Protein AF-X1U9R8-F1 (afdb_monomer)

Secondary structure (DSSP, 8-state):
--HHHHHHHHHHHHHHHHHHHHHHHHHHHHHHHHHHHHTT-HHHHHHHHHHHHHHHHHHHHHHH--BTTB--HHHHHHHHHHHHHHHS--SSSS-HHHHHHHHHH--HHHHHHHHHHHHHHHHHHHTS---HHHHHHHHHHHHT--

Nearest PDB structures (foldseek):
  6tz5-assembly1_AA  TM=5.519E-01  e=2.135E-01  Homo sapiens
  6tz4-assembly1_JB  TM=5.615E-01  e=3.501E-01  Homo sapiens
  9eon-assembly1_A  TM=4.325E-01  e=2.268E+00  Synechocystis sp. PCC 6803
  9eom-assembly1_A-58  TM=4.734E-01  e=3.929E+00  Synechocystis sp. PCC 6803
  9eom-assembly1_A-60  TM=4.734E-01  e=3.929E+00  Synechocystis sp. PCC 6803

Mean predicted aligned error: 14.16 Å

Solvent-accessible surface area (backbone atoms only — not comparable to full-atom values): 7886 Å² total; per-residue (Å²): 130,60,68,70,54,52,50,28,51,50,53,20,48,52,27,47,52,52,23,47,53,26,51,53,52,22,52,50,26,52,52,52,19,50,54,24,50,76,69,67,36,60,69,60,19,49,53,26,49,50,52,24,53,55,28,49,53,51,21,47,43,26,46,65,34,84,46,104,87,41,84,13,20,51,42,25,50,50,50,34,51,48,48,47,65,74,66,44,78,90,56,81,73,88,41,72,67,57,52,52,52,52,65,74,70,47,54,72,69,56,49,50,51,51,51,52,51,55,50,50,52,49,53,52,55,70,72,42,81,86,57,63,68,60,54,57,50,51,52,55,58,57,74,71,57,132

pLDDT: mean 80.98, std 15.26, range [28.09, 98.56]

Structure (mmCIF, N/CA/C/O backbone):
data_AF-X1U9R8-F1
#
_entry.id   AF-X1U9R8-F1
#
loop_
_atom_site.group_PDB
_atom_site.id
_atom_site.type_symbol
_atom_site.label_atom_id
_atom_site.label_alt_id
_atom_site.label_comp_id
_atom_site.label_asym_id
_atom_site.label_entity_id
_atom_site.label_seq_id
_atom_site.pdbx_PDB_ins_code
_atom_site.Cartn_x
_atom_site.Cartn_y
_atom_site.Cartn_z
_atom_site.occupancy
_atom_site.B_iso_or_equiv
_atom_site.auth_seq_id
_atom_site.auth_comp_id
_atom_site.auth_asym_id
_atom_site.auth_atom_id
_atom_site.pdbx_PDB_model_num
ATOM 1 N N . MET A 1 1 ? -7.790 -5.317 13.998 1.00 68.50 1 MET A N 1
ATOM 2 C CA . MET A 1 1 ? -8.139 -4.254 13.031 1.00 68.50 1 MET A CA 1
ATOM 3 C C . MET A 1 1 ? -9.337 -4.728 12.216 1.00 68.50 1 MET A C 1
ATOM 5 O O . MET A 1 1 ? -9.363 -5.914 11.904 1.00 68.50 1 MET A O 1
ATOM 9 N N . PRO A 1 2 ? -10.332 -3.878 11.921 1.00 87.31 2 PRO A N 1
ATOM 10 C CA . PRO A 1 2 ? -11.480 -4.248 11.087 1.00 87.31 2 PRO A CA 1
ATOM 11 C C . PRO A 1 2 ? -11.045 -4.707 9.687 1.00 87.31 2 PRO A C 1
ATOM 13 O O . PRO A 1 2 ? -10.139 -4.115 9.104 1.00 87.31 2 PRO A O 1
ATOM 16 N N . ALA A 1 3 ? -11.692 -5.744 9.144 1.00 89.88 3 ALA A N 1
ATOM 17 C CA . ALA A 1 3 ? -11.290 -6.368 7.877 1.00 89.88 3 ALA A CA 1
ATOM 18 C C . ALA A 1 3 ? -11.314 -5.394 6.683 1.00 89.88 3 ALA A C 1
ATOM 20 O O . ALA A 1 3 ? -10.431 -5.447 5.835 1.00 89.88 3 ALA A O 1
ATOM 21 N N . ALA A 1 4 ? -12.279 -4.468 6.655 1.00 86.12 4 ALA A N 1
ATOM 22 C CA . ALA A 1 4 ? -12.387 -3.453 5.606 1.00 86.12 4 ALA A CA 1
ATOM 23 C C . ALA A 1 4 ? -11.187 -2.489 5.594 1.00 86.12 4 ALA A C 1
ATOM 25 O O . ALA A 1 4 ? -10.613 -2.228 4.542 1.00 86.12 4 ALA A O 1
ATOM 26 N N . LEU A 1 5 ? -10.755 -2.020 6.770 1.00 87.44 5 LEU A N 1
ATOM 27 C CA . LEU A 1 5 ? -9.571 -1.166 6.886 1.00 87.44 5 LEU A CA 1
ATOM 28 C C . LEU A 1 5 ? -8.292 -1.924 6.515 1.00 87.44 5 LEU A C 1
ATOM 30 O O . LEU A 1 5 ? -7.425 -1.383 5.834 1.00 87.44 5 LEU A O 1
ATOM 34 N N . GLN A 1 6 ? -8.190 -3.188 6.935 1.00 90.62 6 GLN A N 1
ATOM 35 C CA . GLN A 1 6 ? -7.054 -4.037 6.587 1.00 90.62 6 GLN A CA 1
ATOM 36 C C . GLN A 1 6 ? -6.931 -4.219 5.069 1.00 90.62 6 GLN A C 1
ATOM 38 O O . GLN A 1 6 ? -5.824 -4.141 4.548 1.00 90.62 6 GLN A O 1
ATOM 43 N N . ALA A 1 7 ? -8.049 -4.418 4.364 1.00 90.31 7 ALA A N 1
ATOM 44 C CA . ALA A 1 7 ? -8.057 -4.566 2.911 1.00 90.31 7 ALA A CA 1
ATOM 45 C C . ALA A 1 7 ? -7.538 -3.307 2.196 1.00 90.31 7 ALA A C 1
ATOM 47 O O . ALA A 1 7 ? -6.686 -3.423 1.322 1.00 90.31 7 ALA A O 1
ATOM 48 N N . LEU A 1 8 ? -7.979 -2.113 2.614 1.00 90.25 8 LEU A N 1
ATOM 49 C CA . LEU A 1 8 ? -7.526 -0.840 2.033 1.00 90.25 8 LEU A CA 1
ATOM 50 C C . LEU A 1 8 ? -6.028 -0.600 2.255 1.00 90.25 8 LEU A C 1
ATOM 52 O O . LEU A 1 8 ? -5.318 -0.194 1.339 1.00 90.25 8 LEU A O 1
ATOM 56 N N . ILE A 1 9 ? -5.528 -0.892 3.459 1.00 88.62 9 ILE A N 1
ATOM 57 C CA . ILE A 1 9 ? -4.098 -0.762 3.772 1.00 88.62 9 ILE A CA 1
ATOM 58 C C . ILE A 1 9 ? -3.270 -1.747 2.944 1.00 88.62 9 ILE A C 1
ATOM 60 O O . ILE A 1 9 ? -2.218 -1.374 2.427 1.00 88.62 9 ILE A O 1
ATOM 64 N N . THR A 1 10 ? -3.730 -2.994 2.812 1.00 92.81 10 THR A N 1
ATOM 65 C CA . THR A 1 10 ? -3.047 -4.010 2.004 1.00 92.81 10 THR A CA 1
ATOM 66 C C . THR A 1 10 ? -3.018 -3.617 0.529 1.00 92.81 10 THR A C 1
ATOM 68 O O .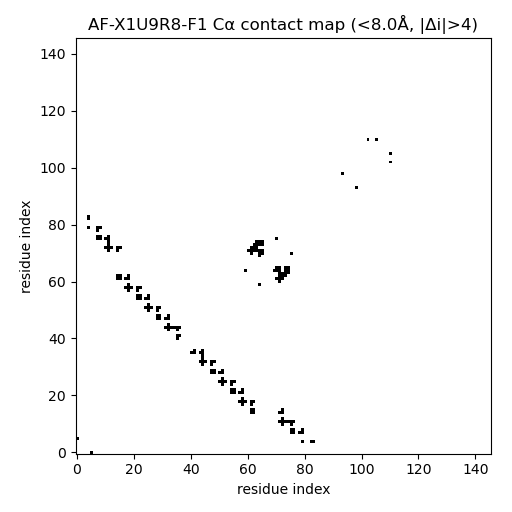 THR A 1 10 ? -1.942 -3.617 -0.056 1.00 92.81 10 THR A O 1
ATOM 71 N N . ALA A 1 11 ? -4.143 -3.182 -0.042 1.00 90.56 11 ALA A N 1
ATOM 72 C CA . ALA A 1 11 ? -4.189 -2.721 -1.429 1.00 90.56 11 ALA A CA 1
ATOM 73 C C . ALA A 1 11 ? -3.256 -1.519 -1.661 1.00 90.56 11 ALA A C 1
ATOM 75 O O . ALA A 1 11 ? -2.454 -1.516 -2.590 1.00 90.56 11 ALA A O 1
ATOM 76 N N . GLY A 1 12 ? -3.256 -0.539 -0.749 1.00 89.25 12 GLY A N 1
ATOM 77 C CA . GLY A 1 12 ? -2.305 0.572 -0.795 1.00 89.25 12 GLY A CA 1
ATOM 78 C C . GLY A 1 12 ? -0.845 0.108 -0.733 1.00 89.25 12 GLY A C 1
ATOM 79 O O . GLY A 1 12 ? -0.003 0.622 -1.464 1.00 89.25 12 GLY A O 1
ATOM 80 N N . TYR A 1 13 ? -0.519 -0.872 0.109 1.00 89.75 13 TYR A N 1
ATOM 81 C CA . TYR A 1 13 ? 0.829 -1.439 0.158 1.00 89.75 13 TYR A CA 1
ATOM 82 C C . TYR A 1 13 ? 1.227 -2.104 -1.167 1.00 89.75 13 TYR A C 1
ATOM 84 O O . TYR A 1 13 ? 2.316 -1.827 -1.675 1.00 89.75 13 TYR A O 1
ATOM 92 N N . ASP A 1 14 ? 0.349 -2.927 -1.739 1.00 90.94 14 ASP A N 1
ATOM 93 C CA . ASP A 1 14 ? 0.610 -3.670 -2.976 1.00 90.94 14 ASP A CA 1
ATOM 94 C C . ASP A 1 14 ? 0.788 -2.727 -4.182 1.00 90.94 14 ASP A C 1
ATOM 96 O O . ASP A 1 14 ? 1.719 -2.894 -4.978 1.00 90.94 14 ASP A O 1
ATOM 100 N N . GLU A 1 15 ? -0.021 -1.668 -4.268 1.00 90.31 15 GLU A N 1
ATOM 101 C CA . GLU A 1 15 ? 0.122 -0.605 -5.271 1.00 90.31 15 GLU A CA 1
ATOM 102 C C . GLU A 1 15 ? 1.463 0.135 -5.134 1.00 90.31 15 GLU A C 1
ATOM 104 O O . GLU A 1 15 ? 2.181 0.358 -6.113 1.00 90.31 15 GLU A O 1
ATOM 109 N N . GLY A 1 16 ? 1.856 0.467 -3.900 1.00 88.94 16 GLY A N 1
ATOM 110 C CA . GLY A 1 16 ? 3.148 1.095 -3.623 1.00 88.94 16 GLY A CA 1
ATOM 111 C C . GLY A 1 16 ? 4.335 0.194 -3.977 1.00 88.94 16 GLY A C 1
ATOM 112 O O . GLY A 1 16 ? 5.323 0.666 -4.547 1.00 88.94 16 GLY A O 1
ATOM 113 N N . ALA A 1 17 ? 4.237 -1.102 -3.678 1.00 92.19 17 ALA A N 1
ATOM 114 C CA . ALA A 1 17 ? 5.252 -2.087 -4.035 1.00 92.19 17 ALA A CA 1
ATOM 115 C C . ALA A 1 17 ? 5.390 -2.219 -5.559 1.00 92.19 17 ALA A C 1
ATOM 117 O O . ALA A 1 17 ? 6.509 -2.209 -6.078 1.00 92.19 17 ALA A O 1
ATOM 118 N N . THR A 1 18 ? 4.266 -2.259 -6.275 1.00 92.75 18 THR A N 1
ATOM 119 C CA . THR A 1 18 ? 4.230 -2.347 -7.741 1.00 92.75 18 THR A CA 1
ATOM 120 C C . THR A 1 18 ? 4.840 -1.104 -8.390 1.00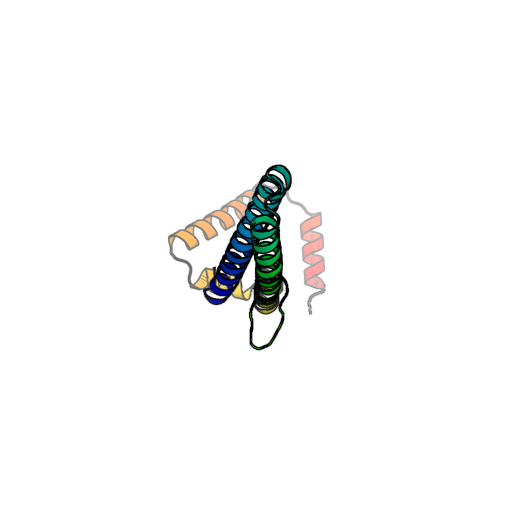 92.75 18 THR A C 1
ATOM 122 O O . THR A 1 18 ? 5.739 -1.225 -9.225 1.00 92.75 18 THR A O 1
ATOM 125 N N . ALA A 1 19 ? 4.470 0.100 -7.934 1.00 92.88 19 ALA A N 1
ATOM 126 C CA . ALA A 1 19 ? 5.120 1.340 -8.365 1.00 92.88 19 ALA A CA 1
ATOM 127 C C . ALA A 1 19 ? 6.643 1.304 -8.131 1.00 92.88 19 ALA A C 1
ATOM 129 O O . ALA A 1 19 ? 7.423 1.729 -8.986 1.00 92.88 19 ALA A O 1
ATOM 130 N N . GLY A 1 20 ? 7.077 0.754 -6.992 1.00 92.94 20 GLY A N 1
ATOM 131 C CA . GLY A 1 20 ? 8.487 0.558 -6.663 1.00 92.94 20 GLY A CA 1
ATOM 132 C C . GLY A 1 20 ? 9.230 -0.317 -7.675 1.00 92.94 20 GLY A C 1
ATOM 133 O O . GLY A 1 20 ? 10.323 0.054 -8.106 1.00 92.94 20 GLY A O 1
ATOM 134 N N . VAL A 1 21 ? 8.641 -1.442 -8.095 1.00 96.62 21 VAL A N 1
ATOM 135 C CA . VAL A 1 21 ? 9.219 -2.328 -9.124 1.00 96.62 21 VAL A CA 1
ATOM 136 C C . VAL A 1 21 ? 9.444 -1.569 -10.429 1.00 96.62 21 VAL A C 1
ATOM 138 O O . VAL A 1 21 ? 10.549 -1.613 -10.971 1.00 96.62 21 VAL A O 1
ATOM 141 N N . HIS A 1 22 ? 8.451 -0.805 -10.886 1.00 97.00 22 HIS A N 1
ATOM 142 C CA . HIS A 1 22 ? 8.582 0.014 -12.090 1.00 97.00 22 HIS A CA 1
ATOM 143 C C . HIS A 1 22 ? 9.717 1.040 -11.960 1.00 97.00 22 HIS A C 1
ATOM 145 O O . HIS A 1 22 ? 10.573 1.120 -12.839 1.00 97.00 22 HIS A O 1
ATOM 151 N N . PHE A 1 23 ? 9.834 1.758 -10.835 1.00 97.25 23 PHE A N 1
ATOM 152 C CA . PHE A 1 23 ? 10.961 2.680 -10.621 1.00 97.25 23 PHE A CA 1
ATOM 153 C C . PHE A 1 23 ? 12.329 1.991 -10.638 1.00 97.25 23 PHE A C 1
ATOM 155 O O . PHE A 1 23 ? 13.296 2.556 -11.160 1.00 97.25 23 PHE A O 1
ATOM 162 N N . PHE A 1 24 ? 12.435 0.778 -10.092 1.00 97.75 24 PHE A N 1
ATOM 163 C CA . PHE A 1 24 ? 13.670 0.000 -10.186 1.00 97.75 24 PHE A CA 1
ATOM 164 C C . PHE A 1 24 ? 14.005 -0.351 -11.638 1.00 97.75 24 PHE A C 1
ATOM 166 O O . PHE A 1 24 ? 15.160 -0.195 -12.048 1.00 97.75 24 PHE A O 1
ATOM 173 N N . THR A 1 25 ? 13.014 -0.757 -12.431 1.00 97.88 25 THR A N 1
ATOM 174 C CA . THR A 1 25 ? 13.189 -1.043 -13.860 1.00 97.88 25 THR A CA 1
ATOM 175 C C . THR A 1 25 ? 13.613 0.203 -14.637 1.00 97.88 25 THR A C 1
ATOM 177 O O . THR A 1 25 ? 14.558 0.127 -15.426 1.00 97.88 25 THR A O 1
ATOM 180 N N . VAL A 1 26 ? 12.996 1.360 -14.371 1.00 98.31 26 VAL A N 1
ATOM 181 C CA . VAL A 1 26 ? 13.394 2.661 -14.942 1.00 98.31 26 VAL A CA 1
ATOM 182 C C . VAL A 1 26 ? 14.863 2.935 -14.650 1.00 98.31 26 VAL A C 1
ATOM 184 O O . VAL A 1 26 ? 15.646 3.159 -15.571 1.00 98.31 26 VAL A O 1
ATOM 187 N N . ARG A 1 27 ? 15.257 2.880 -13.371 1.00 98.06 27 ARG A N 1
ATOM 188 C CA . ARG A 1 27 ? 16.635 3.147 -12.944 1.00 98.06 27 ARG A CA 1
ATOM 189 C C . ARG A 1 27 ? 17.631 2.259 -13.684 1.00 98.06 27 ARG A C 1
ATOM 191 O O . ARG A 1 27 ? 18.636 2.765 -14.178 1.00 98.06 27 ARG A O 1
ATOM 198 N N . ASN A 1 28 ? 17.372 0.954 -13.741 1.00 98.25 28 ASN A N 1
ATOM 199 C CA . ASN A 1 28 ? 18.287 0.003 -14.371 1.00 98.25 28 ASN A CA 1
ATOM 200 C C . ASN A 1 28 ? 18.411 0.257 -15.877 1.00 98.25 28 ASN A C 1
ATOM 202 O O . ASN A 1 28 ? 19.522 0.278 -16.398 1.00 98.25 28 ASN A O 1
ATOM 206 N N . ASN A 1 29 ? 17.300 0.527 -16.566 1.00 98.50 29 ASN A N 1
ATOM 207 C CA . ASN A 1 29 ? 17.334 0.840 -17.994 1.00 98.50 29 ASN A CA 1
ATOM 208 C C . ASN A 1 29 ? 18.059 2.157 -18.286 1.00 98.50 29 ASN A C 1
ATOM 210 O O . ASN A 1 29 ? 18.827 2.214 -19.239 1.00 98.50 29 ASN A O 1
ATOM 214 N N . LEU A 1 30 ? 17.886 3.192 -17.457 1.00 98.44 30 LEU A N 1
ATOM 215 C CA . LEU A 1 30 ? 18.653 4.436 -17.590 1.00 98.44 30 LEU A CA 1
ATOM 216 C C . LEU A 1 30 ? 20.155 4.205 -17.382 1.00 98.44 30 LEU A C 1
ATOM 218 O O . LEU A 1 30 ? 20.966 4.760 -18.120 1.00 98.44 30 LEU A O 1
ATOM 222 N N . TYR A 1 31 ? 20.523 3.373 -16.405 1.00 98.31 31 TYR A N 1
ATOM 223 C CA . TYR A 1 31 ? 21.917 3.019 -16.149 1.00 98.31 31 TYR A CA 1
ATOM 224 C C . TYR A 1 31 ? 22.537 2.283 -17.341 1.00 98.31 31 TYR A C 1
ATOM 226 O O . TYR A 1 31 ? 23.562 2.709 -17.864 1.00 98.31 31 TYR A O 1
ATOM 234 N N . TRP A 1 32 ? 21.878 1.239 -17.843 1.00 98.25 32 TRP A N 1
ATOM 235 C CA . TRP A 1 32 ? 22.392 0.493 -18.989 1.00 98.25 32 TRP A CA 1
ATOM 236 C C . TRP A 1 32 ? 22.312 1.273 -20.309 1.00 98.25 32 TRP A C 1
ATOM 238 O O . TRP A 1 32 ? 23.062 0.986 -21.236 1.00 98.25 32 TRP A O 1
ATOM 248 N N . ALA A 1 33 ? 21.417 2.260 -20.427 1.00 98.50 33 ALA A N 1
ATOM 249 C CA . ALA A 1 33 ? 21.409 3.161 -21.575 1.00 98.50 33 ALA A CA 1
ATOM 250 C C . ALA A 1 33 ? 22.686 4.009 -21.606 1.00 98.50 33 ALA A C 1
ATOM 252 O O . ALA A 1 33 ? 23.226 4.239 -22.683 1.00 98.50 33 ALA A O 1
ATOM 253 N N . ALA A 1 34 ? 23.191 4.439 -20.444 1.00 98.31 34 ALA A N 1
ATOM 254 C CA . ALA A 1 34 ? 24.465 5.146 -20.361 1.00 98.31 34 ALA A CA 1
ATOM 255 C C . ALA A 1 34 ? 25.635 4.253 -20.806 1.00 98.31 34 ALA A C 1
ATOM 257 O O . ALA A 1 34 ? 26.440 4.691 -21.622 1.00 98.31 34 ALA A O 1
ATOM 258 N N . GLU A 1 35 ? 25.678 2.992 -20.365 1.00 98.38 35 GLU A N 1
ATOM 259 C CA . GLU A 1 35 ? 26.692 2.023 -20.819 1.00 98.38 35 GLU A CA 1
ATOM 260 C C . GLU A 1 35 ? 26.638 1.805 -22.342 1.00 98.38 35 GLU A C 1
ATOM 262 O O . GLU A 1 35 ? 27.671 1.779 -23.009 1.00 98.38 35 GLU A O 1
ATOM 267 N N . ALA A 1 36 ? 25.435 1.704 -22.916 1.00 98.38 36 ALA A N 1
ATOM 268 C CA . ALA A 1 36 ? 25.255 1.573 -24.361 1.00 98.38 36 ALA A CA 1
ATOM 269 C C . ALA A 1 36 ? 25.713 2.829 -25.123 1.00 98.38 36 ALA A C 1
ATOM 271 O O . ALA A 1 36 ? 26.319 2.718 -26.185 1.00 98.38 36 ALA A O 1
ATOM 272 N N . ILE A 1 37 ? 25.479 4.023 -24.565 1.00 98.44 37 ILE A N 1
ATOM 273 C CA . ILE A 1 37 ? 25.984 5.290 -25.117 1.00 98.44 37 ILE A CA 1
ATOM 274 C C . ILE A 1 37 ? 27.516 5.323 -25.091 1.00 98.44 37 ILE A C 1
ATOM 276 O O . ILE A 1 37 ? 28.124 5.711 -26.085 1.00 98.44 37 ILE A O 1
ATOM 280 N N . GLU A 1 38 ? 28.144 4.905 -23.989 1.00 98.38 38 GLU A N 1
ATOM 281 C CA . GLU A 1 38 ? 29.609 4.825 -23.874 1.00 98.38 38 GLU A CA 1
ATOM 282 C C . GLU A 1 38 ? 30.218 3.835 -24.875 1.00 98.38 38 GLU A C 1
ATOM 284 O O . GLU A 1 38 ? 31.309 4.071 -25.392 1.00 98.38 38 GLU A O 1
ATOM 289 N N . ALA A 1 39 ? 29.499 2.756 -25.184 1.00 98.38 39 ALA A N 1
ATOM 290 C CA . ALA A 1 39 ? 29.871 1.782 -26.207 1.00 98.38 39 ALA A CA 1
ATOM 291 C C . ALA A 1 39 ? 29.522 2.218 -27.646 1.00 98.38 39 ALA A C 1
ATOM 293 O O . ALA A 1 39 ? 29.774 1.461 -28.583 1.00 98.38 39 ALA A O 1
ATOM 294 N N . GLU A 1 40 ? 28.931 3.405 -27.827 1.00 98.31 40 GLU A N 1
ATOM 295 C CA . GLU A 1 40 ? 28.403 3.916 -29.100 1.00 98.31 40 GLU A CA 1
ATOM 296 C C . GLU A 1 40 ? 27.320 3.018 -29.745 1.00 98.31 40 GLU A C 1
ATOM 298 O O . GLU A 1 40 ? 27.037 3.119 -30.943 1.00 98.31 40 GLU A O 1
ATOM 303 N N . ASP A 1 41 ? 26.651 2.172 -28.954 1.00 98.56 41 ASP A N 1
ATOM 304 C CA . ASP A 1 41 ? 25.499 1.373 -29.379 1.00 98.56 41 ASP A CA 1
ATOM 305 C C . ASP A 1 41 ? 24.193 2.165 -29.212 1.00 98.56 41 ASP A C 1
ATOM 307 O O . ASP A 1 41 ? 23.405 2.010 -28.272 1.00 98.56 41 ASP A O 1
ATOM 311 N N . TRP A 1 42 ? 23.947 3.055 -30.171 1.00 97.81 42 TRP A N 1
ATOM 312 C CA . TRP A 1 42 ? 22.786 3.946 -30.158 1.00 97.81 42 TRP A CA 1
ATOM 313 C C . TRP A 1 42 ? 21.443 3.218 -30.295 1.00 97.81 42 TRP A C 1
ATOM 315 O O . TRP A 1 42 ? 20.414 3.741 -29.857 1.00 97.81 42 TRP A O 1
ATOM 325 N N . ALA A 1 43 ? 21.426 2.040 -30.924 1.00 98.44 43 ALA A N 1
ATOM 326 C CA . ALA A 1 43 ? 20.202 1.267 -31.107 1.00 98.44 43 ALA A CA 1
ATOM 327 C C . ALA A 1 43 ? 19.735 0.682 -29.770 1.00 98.44 43 ALA A C 1
ATOM 329 O O . ALA A 1 43 ? 18.556 0.796 -29.419 1.00 98.44 43 ALA A O 1
ATOM 330 N N . ASP A 1 44 ? 20.674 0.124 -29.012 1.00 98.19 44 ASP A N 1
ATOM 331 C CA . ASP A 1 44 ? 20.429 -0.423 -27.687 1.00 98.19 44 ASP A CA 1
ATOM 332 C C . ASP A 1 44 ? 20.117 0.677 -26.656 1.00 98.19 44 ASP A C 1
ATOM 334 O O . ASP A 1 44 ? 19.122 0.588 -25.928 1.00 98.19 44 ASP A O 1
ATOM 338 N N . ALA A 1 45 ? 20.873 1.781 -26.672 1.00 98.56 45 ALA A N 1
ATOM 339 C CA . ALA A 1 45 ? 20.594 2.949 -25.835 1.00 98.56 45 ALA A CA 1
ATOM 340 C C . ALA A 1 45 ? 19.165 3.474 -26.045 1.00 98.56 45 ALA A C 1
ATOM 342 O O . ALA A 1 45 ? 18.432 3.723 -25.084 1.00 98.56 45 ALA A O 1
ATOM 343 N N . LYS A 1 46 ? 18.734 3.594 -27.310 1.00 98.44 46 LYS A N 1
ATOM 344 C CA . LYS A 1 46 ? 17.369 4.001 -27.657 1.00 98.44 46 LYS A CA 1
ATOM 345 C C . LYS A 1 46 ? 16.341 3.051 -27.047 1.00 98.44 46 LYS A C 1
ATOM 347 O O . LYS A 1 46 ? 15.406 3.527 -26.408 1.00 98.44 46 LYS A O 1
ATOM 352 N N . ALA A 1 47 ? 16.492 1.740 -27.238 1.00 98.56 47 ALA A N 1
ATOM 353 C CA . ALA A 1 47 ? 15.537 0.754 -26.730 1.00 98.56 47 ALA A CA 1
ATOM 354 C C . ALA A 1 47 ? 15.358 0.868 -25.208 1.00 98.56 47 ALA A C 1
ATOM 356 O O . ALA A 1 47 ? 14.232 0.925 -24.719 1.00 98.56 47 ALA A O 1
ATOM 357 N N . LYS A 1 48 ? 16.463 1.005 -24.471 1.00 98.38 48 LYS A N 1
ATOM 358 C CA . LYS A 1 48 ? 16.452 1.157 -23.012 1.00 98.38 48 LYS A CA 1
ATOM 359 C C . LYS A 1 48 ? 15.771 2.441 -22.546 1.00 98.38 48 LYS A C 1
ATOM 361 O O . LYS A 1 48 ? 15.012 2.414 -21.579 1.00 98.38 48 LYS A O 1
ATOM 366 N N . LEU A 1 49 ? 15.986 3.554 -23.248 1.00 98.50 49 LEU A N 1
ATOM 367 C CA . LEU A 1 49 ? 15.305 4.816 -22.946 1.00 98.50 49 LEU A CA 1
ATOM 368 C C . LEU A 1 49 ? 13.789 4.731 -23.176 1.00 98.50 49 LEU A C 1
ATOM 370 O O . LEU A 1 49 ? 13.036 5.271 -22.369 1.00 98.50 49 LEU A O 1
ATOM 374 N N . TYR A 1 50 ? 13.336 4.035 -24.226 1.00 98.44 50 TYR A N 1
ATOM 375 C CA . TYR A 1 50 ? 11.903 3.790 -24.435 1.00 98.44 50 TYR A CA 1
ATOM 376 C C . TYR A 1 50 ? 11.308 2.953 -23.304 1.00 98.44 50 TYR A C 1
ATOM 378 O O . TYR A 1 50 ? 10.324 3.377 -22.706 1.00 98.44 50 TYR A O 1
ATOM 386 N N . THR A 1 51 ? 11.955 1.843 -22.939 1.00 98.31 51 THR A N 1
ATOM 387 C CA . THR A 1 51 ? 11.520 1.015 -21.805 1.00 98.31 51 THR A CA 1
ATOM 388 C C . THR A 1 51 ? 11.435 1.835 -20.517 1.00 98.31 51 THR A C 1
ATOM 390 O O . THR A 1 51 ? 10.439 1.771 -19.809 1.00 98.31 51 THR A O 1
ATOM 393 N N . ALA A 1 52 ? 12.439 2.665 -20.217 1.00 98.31 52 ALA A N 1
A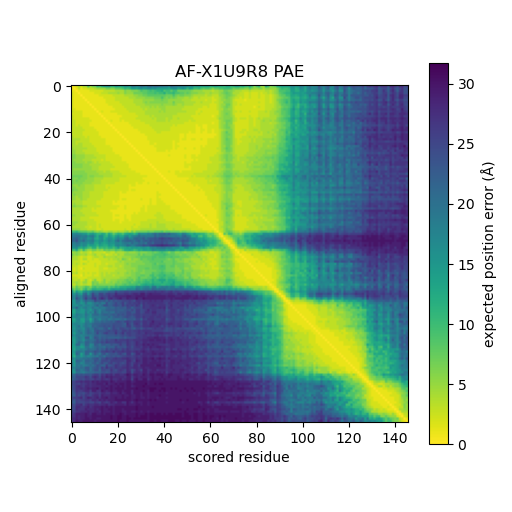TOM 394 C CA . ALA A 1 52 ? 12.399 3.538 -19.045 1.00 98.31 52 ALA A CA 1
ATOM 395 C C . ALA A 1 52 ? 11.228 4.541 -19.088 1.00 98.31 52 ALA A C 1
ATOM 397 O O . ALA A 1 52 ? 10.630 4.831 -18.054 1.00 98.31 52 ALA A O 1
ATOM 398 N N . GLY A 1 53 ? 10.883 5.066 -20.266 1.00 97.62 53 GLY A N 1
ATOM 399 C CA . GLY A 1 53 ? 9.723 5.941 -20.444 1.00 97.62 53 GLY A CA 1
ATOM 400 C C . GLY A 1 53 ? 8.394 5.236 -20.164 1.00 97.62 53 GLY A C 1
ATOM 401 O O . GLY A 1 53 ? 7.569 5.767 -19.418 1.00 97.62 53 GLY A O 1
ATOM 402 N N . ASP A 1 54 ? 8.210 4.032 -20.705 1.00 97.56 54 ASP A N 1
ATOM 403 C CA . ASP A 1 54 ? 6.987 3.241 -20.518 1.00 97.56 54 ASP A CA 1
ATOM 404 C C . ASP A 1 54 ? 6.800 2.845 -19.043 1.00 97.56 54 ASP A C 1
ATOM 406 O O . ASP A 1 54 ? 5.727 3.026 -18.461 1.00 97.56 54 ASP A O 1
ATOM 410 N N . GLU A 1 55 ? 7.877 2.407 -18.391 1.00 97.38 55 GLU A N 1
ATOM 411 C CA . GLU A 1 55 ? 7.883 2.028 -16.975 1.00 97.38 55 GLU A CA 1
ATOM 412 C C . GLU A 1 55 ? 7.582 3.219 -16.045 1.00 97.38 55 GLU A C 1
ATOM 414 O O . GLU A 1 55 ? 6.880 3.064 -15.044 1.00 97.38 55 GLU A O 1
ATOM 419 N N . LEU A 1 56 ? 8.023 4.437 -16.388 1.00 94.94 56 LEU A N 1
ATOM 420 C CA . LEU A 1 56 ? 7.610 5.651 -15.669 1.00 94.94 56 LEU A CA 1
ATOM 421 C C . LEU A 1 56 ? 6.101 5.908 -15.796 1.00 94.94 56 LEU A C 1
ATOM 423 O O . LEU A 1 56 ? 5.468 6.345 -14.828 1.00 94.94 56 LEU A O 1
ATOM 427 N N . GLY A 1 57 ? 5.512 5.628 -16.960 1.00 92.12 57 GLY A N 1
ATOM 428 C CA . GLY A 1 57 ? 4.064 5.701 -17.168 1.00 92.12 57 GLY A CA 1
ATOM 429 C C . GLY A 1 57 ? 3.300 4.713 -16.280 1.00 92.12 57 GLY A C 1
ATOM 430 O O . GLY A 1 57 ? 2.305 5.085 -15.645 1.00 92.12 57 GLY A O 1
ATOM 431 N N . HIS A 1 58 ? 3.803 3.483 -16.161 1.00 91.69 58 HIS A N 1
ATOM 432 C CA . HIS A 1 58 ? 3.245 2.474 -15.260 1.00 91.69 58 HIS A CA 1
ATOM 433 C C . HIS A 1 58 ? 3.369 2.882 -13.787 1.00 91.69 58 HIS A C 1
ATOM 435 O O . HIS A 1 58 ? 2.362 2.911 -13.080 1.00 91.69 58 HIS A O 1
ATOM 441 N N . ALA A 1 59 ? 4.550 3.316 -13.335 1.00 91.75 59 ALA A N 1
ATOM 442 C CA . ALA A 1 59 ? 4.739 3.805 -11.966 1.00 91.75 59 ALA A CA 1
ATOM 443 C C . ALA A 1 59 ? 3.777 4.956 -11.625 1.00 91.75 59 ALA A C 1
ATOM 445 O O . ALA A 1 59 ? 3.173 4.987 -10.554 1.00 91.75 59 ALA A O 1
ATOM 446 N N . THR A 1 60 ? 3.587 5.888 -12.561 1.00 88.25 60 THR A N 1
ATOM 447 C CA . THR A 1 60 ? 2.664 7.020 -12.396 1.00 88.25 60 THR A CA 1
ATOM 448 C C . THR A 1 60 ? 1.217 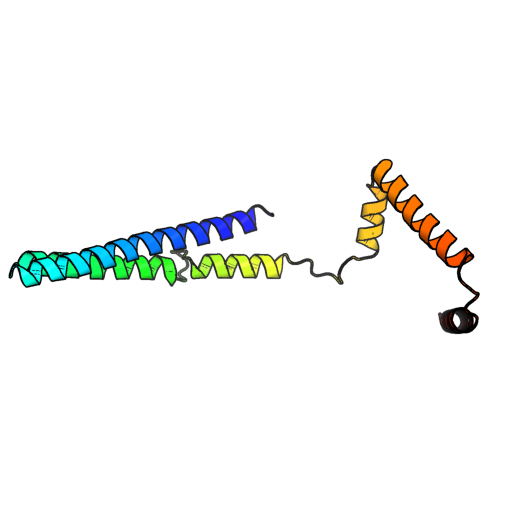6.556 -12.224 1.00 88.25 60 THR A C 1
ATOM 450 O O . THR A 1 60 ? 0.484 7.127 -11.416 1.00 88.25 60 THR A O 1
ATOM 453 N N . THR A 1 61 ? 0.814 5.509 -12.947 1.00 86.75 61 THR A N 1
ATOM 454 C CA . THR A 1 61 ? -0.527 4.914 -12.854 1.00 86.75 61 THR A CA 1
ATOM 455 C C . THR A 1 61 ? -0.798 4.390 -11.445 1.00 86.75 61 THR A C 1
ATOM 457 O O . THR A 1 61 ? -1.772 4.815 -10.827 1.00 86.75 61 THR A O 1
ATOM 460 N N . HIS A 1 62 ? 0.119 3.587 -10.903 1.00 87.56 62 HIS A N 1
ATOM 461 C CA . HIS A 1 62 ? 0.013 3.022 -9.554 1.00 87.56 62 HIS A CA 1
ATOM 462 C C . HIS A 1 62 ? 0.092 4.079 -8.439 1.00 87.56 62 HIS A C 1
ATOM 464 O O . HIS A 1 62 ? -0.449 3.891 -7.354 1.00 87.56 62 HIS A O 1
ATOM 470 N N . LEU A 1 63 ? 0.739 5.226 -8.679 1.00 86.06 63 LEU A N 1
ATOM 471 C CA . LEU A 1 63 ? 0.835 6.292 -7.678 1.00 86.06 63 LEU A CA 1
ATOM 472 C C . LEU A 1 63 ? -0.366 7.243 -7.659 1.00 86.06 63 LEU A C 1
ATOM 474 O O . LEU A 1 63 ? -0.792 7.662 -6.579 1.00 86.06 63 LEU A O 1
ATOM 478 N N . LEU A 1 64 ? -0.837 7.675 -8.832 1.00 78.62 64 LEU A N 1
ATOM 479 C CA . LEU A 1 64 ? -1.612 8.914 -8.962 1.00 78.62 64 LEU A CA 1
ATOM 480 C C . LEU A 1 64 ? -3.002 8.757 -9.578 1.00 78.62 64 LEU A C 1
ATOM 482 O O . LEU A 1 64 ? -3.743 9.743 -9.551 1.00 78.62 64 LEU A O 1
ATOM 486 N N . GLN A 1 65 ? -3.369 7.604 -10.147 1.00 71.06 65 GLN A N 1
ATOM 487 C CA . GLN A 1 65 ? -4.695 7.490 -10.756 1.00 71.06 65 GLN A CA 1
ATOM 488 C C . GLN A 1 65 ? -5.806 7.411 -9.699 1.00 71.06 65 GLN A C 1
ATOM 490 O O . GLN A 1 65 ? -5.723 6.676 -8.722 1.00 71.06 65 GLN A O 1
ATOM 495 N N . ASP A 1 66 ? -6.828 8.242 -9.924 1.00 59.88 66 ASP A N 1
ATOM 496 C CA . ASP A 1 66 ? -8.040 8.425 -9.114 1.00 59.88 66 ASP A CA 1
ATOM 497 C C . ASP A 1 66 ? -9.243 8.327 -10.075 1.00 59.88 66 ASP A C 1
ATOM 499 O O . ASP A 1 66 ? -9.978 9.283 -10.324 1.00 59.88 66 ASP A O 1
ATOM 503 N N . ASN A 1 67 ? -9.320 7.203 -10.790 1.00 56.69 67 ASN A N 1
ATOM 504 C CA . ASN A 1 67 ? -10.331 6.917 -11.806 1.00 56.69 67 ASN A CA 1
ATOM 505 C C . ASN A 1 67 ? -11.230 5.789 -11.280 1.00 56.69 67 ASN A C 1
ATOM 507 O O . ASN A 1 67 ? -10.731 4.816 -10.733 1.00 56.69 67 ASN A O 1
ATOM 511 N N . VAL A 1 68 ? -12.541 5.885 -11.534 1.00 50.50 68 VAL A N 1
ATOM 512 C CA . VAL A 1 68 ? -13.591 4.885 -11.230 1.00 50.50 68 VAL A CA 1
ATOM 513 C C . VAL A 1 68 ? -13.243 3.443 -11.662 1.00 50.50 68 VAL A C 1
ATOM 515 O O . VAL A 1 68 ? -13.849 2.497 -11.172 1.00 50.50 68 VAL A O 1
ATOM 518 N N . PHE A 1 69 ? -12.288 3.266 -12.579 1.00 53.25 69 PHE A N 1
ATOM 519 C CA . PHE A 1 69 ? -11.838 1.972 -13.096 1.00 53.25 69 PHE A CA 1
ATOM 520 C C . PHE A 1 69 ? -10.438 1.533 -12.637 1.00 53.25 69 PHE A C 1
ATOM 522 O O . PHE A 1 69 ? -10.118 0.367 -12.837 1.00 53.25 69 PHE A O 1
ATOM 529 N N . ASN A 1 70 ? -9.620 2.420 -12.056 1.00 60.75 70 ASN A N 1
ATOM 530 C CA . ASN A 1 70 ? -8.246 2.114 -11.638 1.00 60.75 70 ASN A CA 1
ATOM 531 C C . ASN A 1 70 ? -7.976 2.695 -10.247 1.00 60.75 70 ASN A C 1
ATOM 533 O O . ASN A 1 70 ? -7.848 3.912 -10.082 1.00 60.75 70 ASN A O 1
ATOM 537 N N . GLU A 1 71 ? -7.882 1.798 -9.272 1.00 68.75 71 GLU A N 1
ATOM 538 C CA . GLU A 1 71 ? -7.437 2.079 -7.913 1.00 68.75 71 GLU A CA 1
ATOM 539 C C . GLU A 1 71 ? -5.905 2.251 -7.914 1.00 68.75 71 GLU A C 1
ATOM 541 O O . GLU A 1 71 ? -5.202 1.617 -8.698 1.00 68.75 71 GLU A O 1
ATOM 546 N N . GLY A 1 72 ? -5.378 3.152 -7.087 1.00 78.75 72 GLY A N 1
ATOM 547 C CA . GLY A 1 72 ? -3.939 3.404 -6.97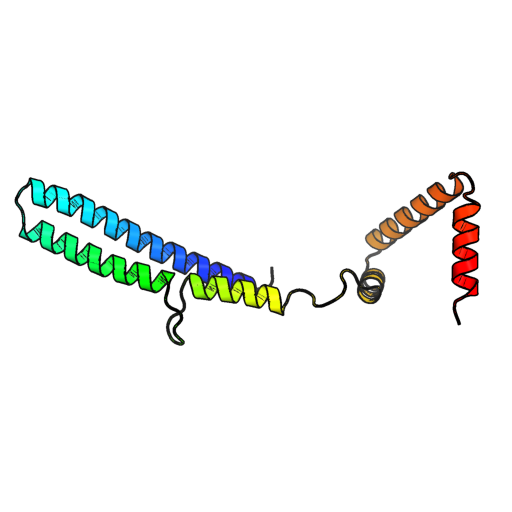6 1.00 78.75 72 GLY A CA 1
ATOM 548 C C . GLY A 1 72 ? -3.550 3.716 -5.537 1.00 78.75 72 GLY A C 1
ATOM 549 O O . GLY A 1 72 ? -4.412 3.980 -4.694 1.00 78.75 72 GLY A O 1
ATOM 550 N N . LEU A 1 73 ? -2.246 3.741 -5.244 1.00 83.44 73 LEU A N 1
ATOM 551 C CA . LEU A 1 73 ? -1.686 3.975 -3.908 1.00 83.44 73 LEU A CA 1
ATOM 552 C C . LEU A 1 73 ? -2.373 5.156 -3.210 1.00 83.44 73 LEU A C 1
ATOM 554 O O . LEU A 1 73 ? -2.867 5.030 -2.090 1.00 83.44 73 LEU A O 1
ATOM 558 N N . ARG A 1 74 ? -2.427 6.313 -3.879 1.00 81.81 74 ARG A N 1
ATOM 559 C CA . ARG A 1 74 ? -3.045 7.518 -3.318 1.00 81.81 74 ARG A CA 1
ATOM 560 C C . ARG A 1 74 ? -4.527 7.315 -2.987 1.00 81.81 74 ARG A C 1
ATOM 562 O O . ARG A 1 74 ? -4.959 7.808 -1.946 1.00 81.81 74 ARG A O 1
ATOM 569 N N . ALA A 1 75 ? -5.277 6.626 -3.847 1.00 84.38 75 ALA A N 1
ATOM 570 C CA . ALA A 1 75 ? -6.698 6.362 -3.643 1.00 84.38 75 ALA A CA 1
ATOM 571 C C . ALA A 1 75 ? -6.911 5.452 -2.426 1.00 84.38 75 ALA A C 1
ATOM 573 O O . ALA A 1 75 ? -7.613 5.837 -1.501 1.00 84.38 75 ALA A O 1
ATOM 574 N N . HIS A 1 76 ? -6.197 4.328 -2.334 1.00 86.00 76 HIS A N 1
ATOM 575 C CA . HIS A 1 76 ? -6.340 3.402 -1.206 1.00 86.00 76 HIS A CA 1
ATOM 576 C C . HIS A 1 76 ? -5.983 4.010 0.145 1.00 86.00 76 HIS A C 1
ATOM 578 O O . HIS A 1 76 ? -6.674 3.773 1.135 1.00 86.00 76 HIS A O 1
ATOM 584 N N . TRP A 1 77 ? -4.918 4.812 0.208 1.00 84.56 77 TRP A N 1
ATOM 585 C CA . TRP A 1 77 ? -4.571 5.499 1.449 1.00 84.56 77 TRP A CA 1
ATOM 586 C C . TRP A 1 77 ? -5.611 6.551 1.818 1.00 84.56 77 TRP A C 1
ATOM 588 O O . TRP A 1 77 ? -5.985 6.643 2.986 1.00 84.56 77 TRP A O 1
ATOM 598 N N . LYS A 1 78 ? -6.111 7.315 0.841 1.00 85.50 78 LYS A N 1
ATOM 599 C CA . LYS A 1 78 ? -7.213 8.257 1.058 1.00 85.50 78 LYS A CA 1
ATOM 600 C C . LYS A 1 78 ? -8.452 7.526 1.584 1.00 85.50 78 LYS A C 1
ATOM 602 O O . LYS A 1 78 ? -8.971 7.923 2.623 1.00 85.50 78 LYS A O 1
ATOM 607 N N . ASP A 1 79 ? -8.856 6.434 0.948 1.00 87.06 79 ASP A N 1
ATOM 608 C CA . ASP A 1 79 ? -10.015 5.633 1.344 1.00 87.06 79 ASP A CA 1
ATOM 609 C C . ASP A 1 79 ? -9.823 5.002 2.726 1.00 87.06 79 ASP A C 1
ATOM 611 O O . ASP A 1 79 ? -10.764 4.946 3.514 1.00 87.06 79 ASP A O 1
ATOM 615 N N . ALA A 1 80 ? -8.605 4.575 3.076 1.00 87.44 80 ALA A N 1
ATOM 616 C CA . ALA A 1 80 ?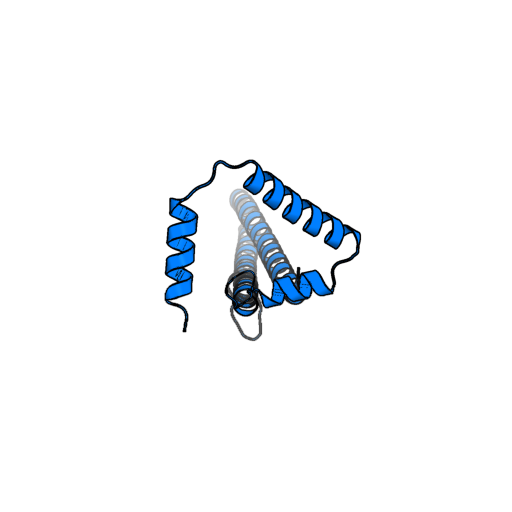 -8.292 4.096 4.421 1.00 87.44 80 ALA A CA 1
ATOM 617 C C . ALA A 1 80 ? -8.482 5.205 5.467 1.00 87.44 80 ALA A C 1
ATOM 619 O O . ALA A 1 80 ? -9.083 4.966 6.517 1.00 87.44 80 ALA A O 1
ATOM 620 N N . PHE A 1 81 ? -8.016 6.427 5.186 1.00 86.56 81 PHE A N 1
ATOM 621 C CA . PHE A 1 81 ? -8.230 7.573 6.072 1.00 86.56 81 PHE A CA 1
ATOM 622 C C . PHE A 1 81 ? -9.703 7.980 6.156 1.00 86.56 81 PHE A C 1
ATOM 624 O O . PHE A 1 81 ? -10.177 8.283 7.250 1.00 86.56 81 PHE A O 1
ATOM 631 N N . GLU A 1 82 ? -10.444 7.948 5.050 1.00 87.94 82 GLU A N 1
ATOM 632 C CA . GLU A 1 82 ? -11.887 8.203 5.043 1.00 87.94 82 GLU A CA 1
ATOM 633 C C . GLU A 1 82 ? -12.649 7.124 5.814 1.00 87.94 82 GLU A C 1
ATOM 635 O O . GLU A 1 82 ? -13.517 7.448 6.624 1.00 87.94 82 GLU A O 1
ATOM 640 N N . TRP A 1 83 ? -12.286 5.850 5.644 1.00 88.94 83 TRP A N 1
ATOM 641 C CA . TRP A 1 83 ? -12.836 4.750 6.429 1.00 88.94 83 TRP A CA 1
ATOM 642 C C . TRP A 1 83 ? -12.595 4.991 7.915 1.00 88.94 83 TRP A C 1
ATOM 644 O O . TRP A 1 83 ? -13.540 4.914 8.698 1.00 88.94 83 TRP A O 1
ATOM 654 N N . ILE A 1 84 ? -11.361 5.332 8.307 1.00 86.06 84 ILE A N 1
ATOM 655 C CA . ILE A 1 84 ? -11.037 5.662 9.698 1.00 86.06 84 ILE A CA 1
ATOM 656 C C . ILE A 1 84 ? -11.895 6.830 10.164 1.00 86.06 84 ILE A C 1
ATOM 658 O O . ILE A 1 84 ? -12.502 6.712 11.212 1.00 86.06 84 ILE A O 1
ATOM 662 N N . ASN A 1 85 ? -11.996 7.919 9.407 1.00 85.19 85 ASN A N 1
ATOM 663 C CA . ASN A 1 85 ? -12.779 9.089 9.798 1.00 85.19 85 ASN A CA 1
ATOM 664 C C . ASN A 1 85 ? -14.276 8.770 9.974 1.00 85.19 85 ASN A C 1
ATOM 666 O O . ASN A 1 85 ? -14.900 9.237 10.922 1.00 85.19 85 ASN A O 1
ATOM 670 N N . ASN A 1 86 ? -14.840 7.938 9.096 1.00 85.31 86 ASN A N 1
ATOM 671 C CA . ASN A 1 86 ? -16.260 7.574 9.100 1.00 85.31 86 ASN A CA 1
ATOM 672 C C . ASN A 1 86 ? -16.614 6.506 10.145 1.00 85.31 86 ASN A C 1
ATOM 674 O O . ASN A 1 86 ? -17.766 6.409 10.558 1.00 85.31 86 ASN A O 1
ATOM 678 N N . ASN A 1 87 ? -15.639 5.690 10.547 1.00 81.50 87 ASN A N 1
ATOM 679 C CA . ASN A 1 87 ? -15.808 4.619 11.532 1.00 81.50 87 ASN A CA 1
ATOM 680 C C . ASN A 1 87 ? -15.107 4.935 12.855 1.00 81.50 87 ASN A C 1
ATOM 682 O O . ASN A 1 87 ? -15.144 4.124 13.785 1.00 81.50 87 ASN A O 1
ATOM 686 N N . TRP A 1 88 ? -14.466 6.101 12.955 1.00 77.19 88 TRP A N 1
ATOM 687 C CA . TRP A 1 88 ? -13.978 6.615 14.217 1.00 77.19 88 TRP A CA 1
ATOM 688 C C . TRP A 1 88 ? -15.197 6.748 15.117 1.00 77.19 88 TRP A C 1
ATOM 690 O O . TRP A 1 88 ? -16.201 7.304 14.665 1.00 77.19 88 TRP A O 1
ATOM 700 N N . PRO A 1 89 ? -15.161 6.231 16.355 1.00 72.06 89 PRO A N 1
ATOM 701 C CA . PRO A 1 89 ? -16.306 6.319 17.240 1.00 72.06 89 PRO A CA 1
ATOM 702 C C . PRO A 1 89 ? -16.735 7.784 17.367 1.00 72.06 89 PRO A C 1
ATOM 704 O O . PRO A 1 89 ? -16.060 8.604 17.990 1.00 72.06 89 PRO A O 1
ATOM 707 N N . SER A 1 90 ? -17.857 8.116 16.725 1.00 66.69 90 SER A N 1
ATOM 708 C CA . SER A 1 90 ? -18.482 9.430 16.772 1.00 66.69 90 SER A CA 1
ATOM 709 C C . SER A 1 90 ? -19.259 9.513 18.081 1.00 66.69 90 SER A C 1
ATOM 711 O O . SER A 1 90 ? -20.478 9.356 18.133 1.00 66.69 90 SER A O 1
ATOM 713 N N . GLY A 1 91 ? -18.522 9.652 19.172 1.00 58.22 91 GLY A N 1
ATOM 714 C CA . GLY A 1 91 ? -19.059 9.704 20.518 1.00 58.22 91 GLY A CA 1
ATOM 715 C C . GLY A 1 91 ? -18.035 10.332 21.444 1.00 58.22 91 GLY A C 1
ATOM 716 O O . GLY A 1 91 ? -16.832 10.184 21.240 1.00 58.22 91 GLY A O 1
ATOM 717 N N . ASN A 1 92 ? -18.517 11.070 22.440 1.00 57.25 92 ASN A N 1
ATOM 718 C CA . ASN A 1 92 ? -17.698 11.719 23.460 1.00 57.25 92 ASN A CA 1
ATOM 719 C C . ASN A 1 92 ? -16.899 10.671 24.261 1.00 57.25 92 ASN A C 1
ATOM 721 O O . ASN A 1 92 ? -17.335 10.268 25.333 1.00 57.25 92 ASN A O 1
ATOM 725 N N . GLY A 1 93 ? -15.753 10.212 23.752 1.00 61.00 93 GLY A N 1
ATOM 726 C CA . GLY A 1 93 ? -14.872 9.268 24.441 1.00 61.00 93 GLY A CA 1
ATOM 727 C C . GLY A 1 93 ? -15.588 8.033 25.007 1.00 61.00 93 GLY A C 1
ATOM 728 O O . GLY A 1 93 ? -16.540 7.510 24.428 1.00 61.00 93 GLY A O 1
ATOM 729 N N . VAL A 1 94 ? -15.105 7.562 26.157 1.00 63.03 94 VAL A N 1
ATOM 730 C CA . VAL A 1 94 ? -15.765 6.525 26.956 1.00 63.03 94 VAL A CA 1
ATOM 731 C C . VAL A 1 94 ? -17.094 7.083 27.479 1.00 63.03 94 VAL A C 1
ATOM 733 O O . VAL A 1 94 ? -17.107 7.952 28.350 1.00 63.03 94 VAL A O 1
ATOM 736 N N . THR A 1 95 ? -18.216 6.591 26.950 1.00 73.62 95 THR A N 1
ATOM 737 C CA . THR A 1 95 ? -19.555 6.959 27.430 1.00 73.62 95 THR A CA 1
ATOM 738 C C . THR A 1 95 ? -19.931 6.136 28.663 1.00 73.62 95 THR A C 1
ATOM 740 O O . THR A 1 95 ? -19.479 5.003 28.829 1.00 73.62 95 THR A O 1
ATOM 743 N N . MET A 1 96 ? -20.792 6.680 29.530 1.00 73.75 96 MET A N 1
ATOM 744 C CA . MET A 1 96 ? -21.301 5.944 30.698 1.00 73.75 96 MET A CA 1
ATOM 745 C C . MET A 1 96 ? -21.986 4.631 30.288 1.00 73.75 96 MET A C 1
ATOM 747 O O . MET A 1 96 ? -21.788 3.606 30.929 1.00 73.75 96 MET A O 1
ATOM 751 N N . ASP A 1 97 ? -22.718 4.639 29.174 1.00 76.00 97 ASP A N 1
ATOM 752 C CA . ASP A 1 97 ? -23.380 3.450 28.628 1.00 76.00 97 ASP A CA 1
ATOM 753 C C . ASP A 1 97 ? -22.381 2.353 28.229 1.00 76.00 97 ASP A C 1
ATOM 755 O O . ASP A 1 97 ? -22.602 1.173 28.499 1.00 76.00 97 ASP A O 1
ATOM 759 N N . ALA A 1 98 ? -21.239 2.736 27.645 1.00 77.12 98 ALA A N 1
ATOM 760 C CA . ALA A 1 98 ? -20.172 1.798 27.308 1.00 77.12 98 ALA A CA 1
ATOM 761 C C . ALA A 1 98 ? -19.513 1.203 28.564 1.00 77.12 98 ALA A C 1
ATOM 763 O O . ALA A 1 98 ? -19.213 0.011 28.582 1.00 77.12 98 ALA A O 1
ATOM 764 N N . ILE A 1 99 ? -19.336 2.003 29.624 1.00 80.56 99 ILE A N 1
ATOM 765 C CA . ILE A 1 99 ? -18.826 1.524 30.921 1.00 80.56 99 ILE A CA 1
ATOM 766 C C . ILE A 1 99 ? -19.807 0.529 31.539 1.00 80.56 99 ILE A C 1
ATOM 768 O O . ILE A 1 99 ? -19.402 -0.552 31.957 1.00 80.56 99 ILE A O 1
ATOM 772 N N . LEU A 1 100 ? -21.096 0.869 31.576 1.00 81.69 100 LEU A N 1
ATOM 773 C CA . LEU A 1 100 ? -22.124 0.013 32.164 1.00 81.69 100 LEU A CA 1
ATOM 774 C C . LEU A 1 100 ? -22.250 -1.310 31.407 1.00 81.69 100 LEU A C 1
ATOM 776 O O . LEU A 1 100 ? -22.271 -2.363 32.038 1.00 81.69 100 LEU A O 1
ATOM 780 N N . ASN A 1 101 ? -22.250 -1.283 30.073 1.00 83.31 101 ASN A N 1
ATOM 781 C CA . ASN A 1 101 ? -22.244 -2.513 29.282 1.00 83.31 101 ASN A CA 1
ATOM 782 C C . ASN A 1 101 ? -20.987 -3.349 29.525 1.00 83.31 101 ASN A C 1
ATOM 784 O O . ASN A 1 101 ? -21.108 -4.557 29.707 1.00 83.31 101 ASN A O 1
ATOM 788 N N . ALA A 1 102 ? -19.804 -2.728 29.584 1.00 84.38 102 ALA A N 1
ATOM 789 C CA . ALA A 1 102 ? -18.570 -3.438 29.908 1.00 84.38 102 ALA A CA 1
ATOM 790 C C . ALA A 1 102 ? -18.646 -4.106 31.291 1.00 84.38 102 ALA A C 1
ATOM 792 O O . ALA A 1 102 ? -18.250 -5.257 31.430 1.00 84.38 102 ALA A O 1
ATOM 793 N N . MET A 1 103 ? -19.224 -3.437 32.294 1.00 76.38 103 MET A N 1
ATOM 794 C CA . MET A 1 103 ? -19.442 -4.019 33.624 1.00 76.38 103 MET A CA 1
ATOM 795 C C . MET A 1 103 ? -20.475 -5.155 33.630 1.00 76.38 103 MET A C 1
ATOM 797 O O . MET A 1 103 ? -20.347 -6.078 34.428 1.00 76.38 103 MET A O 1
ATOM 801 N N . LEU A 1 104 ? -21.497 -5.096 32.771 1.00 81.50 104 LEU A N 1
ATOM 802 C CA . LEU A 1 104 ? -22.540 -6.124 32.681 1.00 81.50 104 LEU A CA 1
ATOM 803 C C . LEU A 1 104 ? -22.055 -7.419 32.021 1.00 81.50 104 LEU A C 1
ATOM 805 O O . LEU A 1 104 ? -22.590 -8.483 32.326 1.00 81.50 104 LEU A O 1
ATOM 809 N N . VAL A 1 105 ? -21.076 -7.332 31.116 1.00 88.50 105 VAL A N 1
ATOM 810 C CA . VAL A 1 105 ? -20.510 -8.497 30.411 1.00 88.50 105 VAL A CA 1
ATOM 811 C C . VAL A 1 105 ? -19.166 -8.960 30.975 1.00 88.50 105 VAL A C 1
ATOM 813 O O . VAL A 1 105 ? -18.622 -9.942 30.476 1.00 88.50 105 VAL A O 1
ATOM 816 N N . ALA A 1 106 ? -18.638 -8.264 31.986 1.00 84.75 106 ALA A N 1
ATOM 817 C CA . ALA A 1 106 ? -17.365 -8.583 32.619 1.00 84.75 106 ALA A CA 1
ATOM 818 C C . ALA A 1 106 ? -17.382 -9.980 33.250 1.00 84.75 106 ALA A C 1
ATOM 820 O O . ALA A 1 106 ? -18.373 -10.394 33.866 1.00 84.75 106 ALA A O 1
ATOM 821 N N . ASP A 1 107 ? -16.263 -10.692 33.139 1.00 82.94 107 ASP A N 1
ATOM 822 C CA . ASP A 1 107 ? -16.087 -11.945 33.863 1.00 82.94 107 ASP A CA 1
ATOM 823 C C . ASP A 1 107 ? -15.805 -11.706 35.360 1.00 82.94 107 ASP A C 1
ATOM 825 O O . ASP A 1 107 ? -15.641 -10.579 35.834 1.00 82.94 107 ASP A O 1
ATOM 829 N N . PHE A 1 108 ? -15.781 -12.787 36.143 1.00 76.50 108 PHE A N 1
ATOM 830 C CA . PHE A 1 108 ? -15.587 -12.694 37.591 1.00 76.50 108 PHE A CA 1
ATOM 831 C C . PHE A 1 108 ? -14.228 -12.082 37.984 1.00 76.50 108 PHE A C 1
ATOM 833 O O . PHE A 1 108 ? -14.157 -11.352 38.974 1.00 76.50 108 PHE A O 1
ATOM 840 N N . ASP A 1 109 ? -13.162 -12.353 37.227 1.00 78.56 109 ASP A N 1
ATOM 841 C CA . ASP A 1 109 ? -11.813 -11.843 37.509 1.00 78.56 109 ASP A CA 1
ATOM 842 C C . ASP A 1 109 ? -11.723 -10.339 37.199 1.00 78.56 109 ASP A C 1
ATOM 844 O O . ASP A 1 109 ? -11.154 -9.560 37.970 1.00 78.56 109 ASP A O 1
ATOM 848 N N . GLU A 1 110 ? -12.357 -9.896 36.115 1.00 74.50 110 GLU A N 1
ATOM 849 C CA . GLU A 1 110 ? -12.506 -8.484 35.758 1.00 74.50 110 GLU A CA 1
ATOM 850 C C . GLU A 1 110 ? -13.332 -7.713 36.800 1.00 74.50 110 GLU A C 1
ATOM 852 O O . GLU A 1 110 ? -12.923 -6.631 37.240 1.00 74.50 110 GLU A O 1
ATOM 857 N N . LEU A 1 111 ? -14.439 -8.295 37.274 1.00 75.75 111 LEU A N 1
ATOM 858 C CA . LEU A 1 111 ? -15.256 -7.749 38.364 1.00 75.75 111 LEU A CA 1
ATOM 859 C C . LEU A 1 111 ? -14.454 -7.622 39.665 1.00 75.75 111 LEU A C 1
ATOM 861 O O . LEU A 1 111 ? -14.501 -6.581 40.326 1.00 75.75 111 LEU A O 1
ATOM 865 N N . GLN A 1 112 ? -13.681 -8.652 40.018 1.00 70.38 112 GLN A N 1
ATOM 866 C CA . GLN A 1 112 ? -12.838 -8.652 41.211 1.00 70.38 112 GLN A CA 1
ATOM 867 C C . GLN A 1 112 ? -11.759 -7.561 41.142 1.00 70.38 112 GLN A C 1
ATOM 869 O O . GLN A 1 112 ? -11.547 -6.846 42.126 1.00 70.38 112 GLN A O 1
ATOM 874 N N . LYS A 1 113 ? -11.106 -7.382 39.987 1.00 73.00 113 LYS A N 1
ATOM 875 C CA . LYS A 1 113 ? -10.123 -6.304 39.771 1.00 73.00 113 LYS A CA 1
ATOM 876 C C . LYS A 1 113 ? -10.764 -4.926 39.877 1.00 73.00 113 LYS A C 1
ATOM 878 O O . LYS A 1 113 ? -10.208 -4.050 40.538 1.00 73.00 113 LYS A O 1
ATOM 883 N N . PHE A 1 114 ? -11.933 -4.739 39.268 1.00 77.75 114 PHE A N 1
ATOM 884 C CA . PHE A 1 114 ? -12.658 -3.474 39.332 1.00 77.75 114 PHE A CA 1
ATOM 885 C C . PHE A 1 114 ? -13.033 -3.108 40.775 1.00 77.75 114 PHE A C 1
ATOM 887 O O . PHE A 1 114 ? -12.716 -2.007 41.230 1.00 77.75 114 PHE A O 1
ATOM 894 N N . ILE A 1 115 ? -13.632 -4.042 41.523 1.00 77.75 115 ILE A N 1
ATOM 895 C CA . ILE A 1 115 ? -13.984 -3.839 42.938 1.00 77.75 115 ILE A CA 1
ATOM 896 C C . ILE A 1 115 ? -12.730 -3.543 43.767 1.00 77.75 115 ILE A C 1
ATOM 898 O O . ILE A 1 115 ? -12.725 -2.587 44.540 1.00 77.75 115 ILE A O 1
ATOM 902 N N . GLY A 1 116 ? -11.645 -4.296 43.561 1.00 69.50 116 GLY A N 1
ATOM 903 C CA . GLY A 1 116 ? -10.380 -4.080 44.265 1.00 69.50 116 GLY A CA 1
ATOM 904 C C . GLY A 1 116 ? -9.802 -2.677 44.050 1.00 69.50 116 GLY A C 1
ATOM 905 O O . GLY A 1 116 ? -9.315 -2.061 44.997 1.00 69.50 116 GLY A O 1
ATOM 906 N N . ILE A 1 117 ? -9.908 -2.134 42.834 1.00 74.12 117 ILE A N 1
ATOM 907 C CA . ILE A 1 117 ? -9.497 -0.757 42.526 1.00 74.12 117 ILE A CA 1
ATOM 908 C C . ILE A 1 117 ? -10.409 0.257 43.232 1.00 74.12 117 ILE A C 1
ATOM 910 O O . ILE A 1 117 ? -9.908 1.193 43.858 1.00 74.12 117 ILE A O 1
ATOM 914 N N . VAL A 1 118 ? -11.733 0.078 43.177 1.00 77.44 118 VAL A N 1
ATOM 915 C CA . VAL A 1 118 ? -12.698 0.967 43.854 1.00 77.44 118 VAL A CA 1
ATOM 916 C C . VAL A 1 118 ? -12.460 1.000 45.364 1.00 77.44 118 VAL A C 1
ATOM 918 O O . VAL A 1 118 ? -12.437 2.078 45.966 1.00 77.44 118 VAL A O 1
ATOM 921 N N . ASP A 1 119 ? -12.239 -0.156 45.982 1.00 70.38 119 ASP A N 1
ATOM 922 C CA . ASP A 1 119 ? -11.975 -0.246 47.415 1.00 70.38 119 ASP A CA 1
ATOM 923 C C . ASP A 1 119 ? -10.611 0.350 47.782 1.00 70.38 119 ASP A C 1
ATOM 925 O O . ASP A 1 119 ? -10.511 1.056 48.787 1.00 70.38 119 ASP A O 1
ATOM 929 N N . ALA A 1 120 ? -9.586 0.191 46.938 1.00 65.19 120 ALA A N 1
ATOM 930 C CA . ALA A 1 120 ? -8.310 0.884 47.115 1.00 65.19 120 ALA A CA 1
ATOM 931 C C . ALA A 1 120 ? -8.479 2.416 47.097 1.00 65.19 120 ALA A C 1
ATOM 933 O O . ALA A 1 120 ? -7.923 3.102 47.959 1.00 65.19 120 ALA A O 1
ATOM 934 N N . TYR A 1 121 ? -9.296 2.962 46.187 1.00 70.06 121 TYR A N 1
ATOM 935 C CA . TYR A 1 121 ? -9.633 4.391 46.178 1.00 70.06 121 TYR A CA 1
ATOM 936 C C . TYR A 1 121 ? -10.382 4.824 47.445 1.00 70.06 121 TYR A C 1
ATOM 938 O O . TYR A 1 121 ? -10.070 5.874 48.008 1.00 70.06 121 T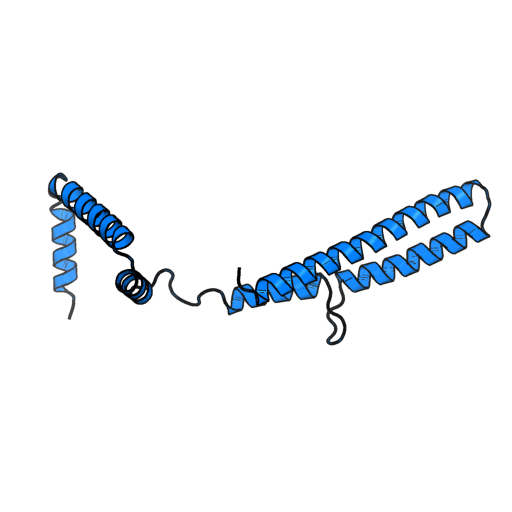YR A O 1
ATOM 946 N N . ARG A 1 122 ? -11.335 4.025 47.940 1.00 71.31 122 ARG A N 1
ATOM 947 C CA . ARG A 1 122 ? -12.052 4.319 49.196 1.00 71.31 122 ARG A CA 1
ATOM 948 C C . ARG A 1 122 ? -11.114 4.354 50.395 1.00 71.31 122 ARG A C 1
ATOM 950 O O . ARG A 1 122 ? -11.182 5.287 51.190 1.00 71.31 122 ARG A O 1
ATOM 957 N N . VAL A 1 123 ? -10.219 3.375 50.506 1.00 67.06 123 VAL A N 1
ATOM 958 C CA . VAL A 1 123 ? -9.206 3.328 51.569 1.00 67.06 123 VAL A CA 1
ATOM 959 C C . VAL A 1 123 ? -8.262 4.529 51.472 1.00 67.06 123 VAL A C 1
ATOM 961 O O . VAL A 1 123 ? -7.945 5.141 52.492 1.00 67.06 123 VAL A O 1
ATOM 964 N N . ALA A 1 124 ? -7.859 4.920 50.261 1.00 67.81 124 ALA A N 1
ATOM 965 C CA . ALA A 1 124 ? -7.039 6.110 50.046 1.00 67.81 124 ALA A CA 1
ATOM 966 C C . ALA A 1 124 ? -7.750 7.400 50.493 1.00 67.81 124 ALA A C 1
ATOM 968 O O . ALA A 1 124 ? -7.118 8.252 51.113 1.00 67.81 124 ALA A O 1
ATOM 969 N N . ILE A 1 125 ? -9.059 7.529 50.241 1.00 69.19 125 ILE A N 1
ATOM 970 C CA . ILE A 1 125 ? -9.873 8.661 50.716 1.00 69.19 125 ILE A CA 1
ATOM 971 C C . ILE A 1 125 ? -10.030 8.634 52.240 1.00 69.19 125 ILE A C 1
ATOM 973 O O . ILE A 1 125 ? -9.924 9.681 52.871 1.00 69.19 125 ILE A O 1
ATOM 977 N N . TRP A 1 126 ? -10.253 7.466 52.849 1.00 70.38 126 TRP A N 1
ATOM 978 C CA . TRP A 1 126 ? -10.384 7.352 54.307 1.00 70.38 126 TRP A CA 1
ATOM 979 C C . TRP A 1 126 ? -9.117 7.759 55.056 1.00 70.38 126 TRP A C 1
ATOM 981 O O . TRP A 1 126 ? -9.202 8.345 56.132 1.00 70.38 126 TRP A O 1
ATOM 991 N N . ASN A 1 127 ? -7.955 7.472 54.472 1.00 68.38 127 ASN A N 1
ATOM 992 C CA . ASN A 1 127 ? -6.663 7.875 55.017 1.00 68.38 127 ASN A CA 1
ATOM 993 C C . ASN A 1 127 ? -6.254 9.301 54.606 1.00 68.38 127 ASN A C 1
ATOM 995 O O . ASN A 1 127 ? -5.233 9.801 55.081 1.00 68.38 127 ASN A O 1
ATOM 999 N N . ALA A 1 128 ? -7.018 9.964 53.732 1.00 61.56 128 ALA A N 1
ATOM 1000 C CA . ALA A 1 128 ? -6.746 11.335 53.333 1.00 61.56 128 ALA A CA 1
ATOM 1001 C C . ALA A 1 128 ? -7.257 12.322 54.402 1.00 61.56 128 ALA A C 1
ATOM 1003 O O . ALA A 1 128 ? -8.356 12.151 54.935 1.00 61.56 128 ALA A O 1
ATOM 1004 N N . PRO A 1 129 ? -6.503 13.392 54.718 1.00 59.56 129 PRO A N 1
ATOM 1005 C CA . PRO A 1 129 ? -6.988 14.436 55.613 1.00 59.56 129 PRO A CA 1
ATOM 1006 C C . PRO A 1 129 ? -8.265 15.075 55.051 1.00 59.56 129 PRO A C 1
ATOM 1008 O O . PRO A 1 129 ? -8.363 15.364 53.856 1.00 59.56 129 PRO A O 1
ATOM 1011 N N . PHE A 1 130 ? -9.252 15.297 55.923 1.00 60.88 130 PHE A N 1
ATOM 1012 C CA . PHE A 1 130 ? -10.563 15.817 55.540 1.00 60.88 130 PHE A CA 1
ATOM 1013 C C . PHE A 1 130 ? -10.449 17.172 54.823 1.00 60.88 130 PHE A C 1
ATOM 1015 O O . PHE A 1 130 ? -10.077 18.184 55.419 1.00 60.88 130 PHE A O 1
ATOM 1022 N N . ASN A 1 131 ? -10.802 17.204 53.535 1.00 67.12 131 ASN A N 1
ATOM 1023 C CA . ASN A 1 131 ? -10.781 18.420 52.727 1.00 67.12 131 ASN A CA 1
ATOM 1024 C C . ASN A 1 131 ? -12.142 19.130 52.787 1.00 67.12 131 ASN A C 1
ATOM 1026 O O . ASN A 1 131 ? -12.978 18.999 51.890 1.00 67.12 131 ASN A O 1
ATOM 1030 N N . ALA A 1 132 ? -12.356 19.887 53.865 1.00 62.00 132 ALA A N 1
ATOM 1031 C CA . ALA A 1 132 ? -13.600 20.614 54.128 1.00 62.00 132 ALA A CA 1
ATOM 1032 C C . ALA A 1 132 ? -14.034 21.524 52.961 1.00 62.00 132 ALA A C 1
ATOM 1034 O O . ALA A 1 132 ? -15.224 21.639 52.674 1.00 62.00 132 ALA A O 1
ATOM 1035 N N . ASN A 1 133 ? -13.076 22.127 52.248 1.00 61.84 133 ASN A N 1
ATOM 1036 C CA . ASN A 1 133 ? -13.356 23.029 51.131 1.00 61.84 133 ASN A CA 1
ATOM 1037 C C . ASN A 1 133 ? -13.908 22.286 49.907 1.00 61.84 133 ASN A C 1
ATOM 1039 O O . ASN A 1 133 ? -14.848 22.772 49.280 1.00 61.84 133 ASN A O 1
ATOM 1043 N N . PHE A 1 134 ? -13.367 21.103 49.593 1.00 65.06 134 PHE A N 1
ATOM 1044 C CA . PHE A 1 134 ? -13.860 20.259 48.501 1.00 65.06 134 PHE A CA 1
ATOM 1045 C C . PHE A 1 134 ? -15.303 19.806 48.757 1.00 65.06 134 PHE A C 1
ATOM 1047 O O . PHE A 1 134 ? -16.170 19.998 47.907 1.00 65.06 134 PHE A O 1
ATOM 1054 N N . TYR A 1 135 ? -15.593 19.290 49.954 1.00 63.56 135 TYR A N 1
ATOM 1055 C CA . TYR A 1 135 ? -16.938 18.815 50.289 1.00 63.56 135 TYR A CA 1
ATOM 1056 C C . TYR A 1 135 ? -17.962 19.954 50.429 1.00 63.56 135 TYR A C 1
ATOM 1058 O O . TYR A 1 135 ? -19.106 19.789 50.012 1.00 63.56 135 TYR A O 1
ATOM 1066 N N . ALA A 1 136 ? -17.567 21.135 50.921 1.00 68.00 136 ALA A N 1
ATOM 1067 C CA . ALA A 1 136 ? -18.439 22.314 50.950 1.00 68.00 136 ALA A CA 1
ATOM 1068 C C . ALA A 1 136 ? -18.726 22.889 49.549 1.00 68.00 136 ALA A C 1
ATOM 1070 O O . ALA A 1 136 ? -19.766 23.514 49.342 1.00 68.00 136 ALA A O 1
ATOM 1071 N N . ALA A 1 137 ? -17.807 22.733 48.591 1.00 67.88 137 ALA A N 1
ATOM 1072 C CA . ALA A 1 137 ? -18.043 23.085 47.190 1.00 67.88 137 ALA A CA 1
ATOM 1073 C C . ALA A 1 137 ? -18.942 22.049 46.493 1.00 67.88 137 ALA A C 1
ATOM 1075 O O . ALA A 1 137 ? -19.857 22.431 45.768 1.00 67.88 137 ALA A O 1
ATOM 1076 N N . LEU A 1 138 ? -18.735 20.758 46.778 1.00 61.72 138 LEU A N 1
ATOM 1077 C CA . LEU A 1 138 ? -19.573 19.665 46.283 1.00 61.72 138 LEU A CA 1
ATOM 1078 C C . LEU A 1 138 ? -21.028 19.821 46.754 1.00 61.72 138 LEU A C 1
ATOM 1080 O O . LEU A 1 138 ? -21.938 19.792 45.933 1.00 61.72 138 LEU A O 1
ATOM 1084 N N . ALA A 1 139 ? -21.248 20.064 48.052 1.00 61.91 139 ALA A N 1
ATOM 1085 C CA . ALA A 1 139 ? -22.582 20.257 48.627 1.00 61.91 139 ALA A CA 1
ATOM 1086 C C . ALA A 1 139 ? -23.331 21.446 47.999 1.00 61.91 139 ALA A C 1
ATOM 1088 O O . ALA A 1 139 ? -24.500 21.313 47.651 1.00 61.91 139 ALA A O 1
ATOM 1089 N N . ARG A 1 140 ? -22.642 22.572 47.767 1.00 65.94 140 ARG A N 1
ATOM 1090 C CA . ARG A 1 140 ? -23.212 23.731 47.056 1.00 65.94 140 ARG A CA 1
ATOM 1091 C C . ARG A 1 140 ? -23.582 23.414 45.605 1.00 65.94 140 ARG A C 1
ATOM 1093 O O . ARG A 1 140 ? -24.568 23.941 45.110 1.00 65.94 140 ARG A O 1
ATOM 1100 N N . GLY A 1 141 ? -22.819 22.548 44.935 1.00 49.41 141 GLY A N 1
ATOM 1101 C CA . GLY A 1 141 ? -23.139 22.085 43.581 1.00 49.41 141 GLY A CA 1
ATOM 1102 C C . GLY A 1 141 ? -24.400 21.215 43.514 1.00 49.41 141 GLY A C 1
ATOM 1103 O O . GLY A 1 141 ? -25.150 21.314 42.547 1.00 49.41 141 GLY A O 1
ATOM 1104 N N . PHE A 1 142 ? -24.667 20.409 44.549 1.00 43.78 142 PHE A N 1
ATOM 1105 C CA . PHE A 1 142 ? -25.908 19.631 44.670 1.00 43.78 142 PHE A CA 1
ATOM 1106 C C . PHE A 1 142 ? -27.117 20.494 45.057 1.00 43.78 142 PHE A C 1
ATOM 1108 O O . PHE A 1 142 ? -28.227 20.210 44.622 1.00 43.78 142 PHE A O 1
ATOM 1115 N N . GLU A 1 143 ? -26.912 21.564 45.828 1.00 48.72 143 GLU A N 1
ATOM 1116 C CA . GLU A 1 143 ? -27.969 22.503 46.240 1.00 48.72 143 GLU A CA 1
ATOM 1117 C C . GLU A 1 143 ? -28.582 23.280 4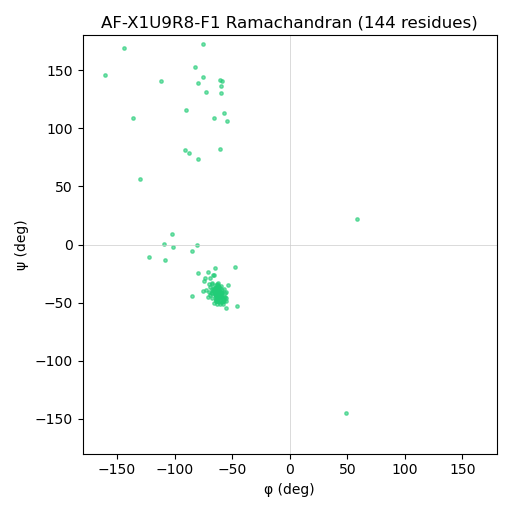5.053 1.00 48.72 143 GLU A C 1
ATOM 1119 O O . GLU A 1 143 ? -29.704 23.774 45.140 1.00 48.72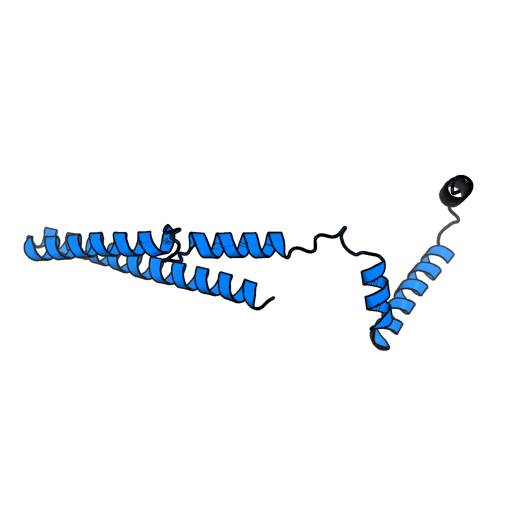 143 GLU A O 1
ATOM 1124 N N . THR A 1 144 ? -27.872 23.355 43.922 1.00 43.81 144 THR A N 1
ATOM 1125 C CA . THR A 1 144 ? -28.322 24.013 42.683 1.00 43.81 144 THR A CA 1
ATOM 1126 C C . THR A 1 144 ? -28.815 23.050 41.596 1.00 43.81 144 THR A C 1
ATOM 1128 O O . THR A 1 144 ? -29.027 23.482 40.462 1.00 43.81 144 THR A O 1
ATOM 1131 N N . TRP A 1 145 ? -28.979 21.757 41.894 1.00 28.09 145 TRP A N 1
ATOM 1132 C CA . TRP A 1 145 ? -29.515 20.775 40.943 1.00 28.09 145 TRP A CA 1
ATOM 1133 C C . TRP A 1 145 ? -31.055 20.715 41.086 1.00 28.09 145 TRP A C 1
ATOM 1135 O O . TRP A 1 145 ? -31.510 20.387 42.181 1.00 28.09 145 TRP A O 1
ATOM 1145 N N . PRO A 1 146 ? -31.865 21.094 40.069 1.00 41.50 146 PRO A N 1
ATOM 1146 C CA . PRO A 1 146 ? -33.326 20.933 40.116 1.00 41.50 146 PRO A CA 1
ATOM 1147 C C . PRO A 1 146 ? -33.777 19.470 40.174 1.00 41.50 146 PRO A C 1
ATOM 1149 O O . PRO A 1 146 ? -33.087 18.611 39.576 1.00 41.50 146 PRO A O 1
#

Radius of gyration: 31.62 Å; Cα contacts (8 Å, |Δi|>4): 97; chains: 1; bounding box: 63×37×87 Å

Sequence (146 aa):
MPAALQALITAGYDEGATAGVHFFTVRNNLYWAAEAIEAEDWADAKAKLYTAGDELGHATTHLLQDNVFNEGLRAHWKDAFEWINNNWPSGNGVTMDAILNAMLVADFDELQKFIGIVDAYRVAIWNAPFNANFYAALARGFETWP

Foldseek 3Di:
DDPVLVVLVVLLVVLLVLLVVLVVLLVVLCVVLVVCVVVVVNVSNVVSNVSSVVSNVSSCQQDPDPDPVGDHNVNSVVVSVVCCVVPVPPDDPCDPVNVVVCQVPDDPVRVVVVVVVVVVVVVVVVPDDDPPVVVVVVVVVVVPDD

Organism: NCBI:txid412755